Protein AF-A0A496S3P8-F1 (afdb_monomer)

Secondary structure (DSSP, 8-state):
------PPPPP-HHHHTTS-TTSEEEEETTEEEEEPPPPHHHHHHHHHHHHHHHHHHHHTT-EEEEESS--EEEETTEEE--SEEEEEGGGGGG----

Radius of gyration: 17.23 Å; Cα contacts (8 Å, |Δi|>4): 130; chains: 1; bounding box: 50×33×43 Å

Structure (mmCIF, N/CA/C/O backbone):
data_AF-A0A496S3P8-F1
#
_entry.id   AF-A0A496S3P8-F1
#
loop_
_atom_site.group_PDB
_atom_site.id
_atom_site.type_symbol
_atom_site.label_atom_id
_atom_site.label_alt_id
_atom_site.label_comp_id
_atom_site.label_asym_id
_atom_site.label_entity_id
_atom_site.label_seq_id
_atom_site.pdbx_PDB_ins_code
_atom_site.Cartn_x
_atom_site.Cartn_y
_atom_site.Cartn_z
_atom_site.occupancy
_atom_site.B_iso_or_equiv
_atom_site.auth_seq_id
_atom_site.auth_comp_id
_atom_site.auth_asym_id
_atom_site.auth_atom_id
_atom_site.pdbx_PDB_model_num
ATOM 1 N N . MET A 1 1 ? 35.343 -21.145 -23.776 1.00 43.31 1 MET A N 1
ATOM 2 C CA . MET A 1 1 ? 34.502 -20.031 -24.262 1.00 43.31 1 MET A CA 1
ATOM 3 C C . MET A 1 1 ? 33.730 -19.513 -23.062 1.00 43.31 1 MET A C 1
ATOM 5 O O . MET A 1 1 ? 32.990 -20.288 -22.476 1.00 43.31 1 MET A O 1
ATOM 9 N N . GLY A 1 2 ? 34.006 -18.289 -22.607 1.00 48.31 2 GLY A N 1
ATOM 10 C CA . GLY A 1 2 ? 33.333 -17.719 -21.439 1.00 48.31 2 GLY A CA 1
ATOM 11 C C . GLY A 1 2 ? 31.898 -17.349 -21.794 1.00 48.31 2 GLY A C 1
ATOM 12 O O . GLY A 1 2 ? 31.674 -16.560 -22.706 1.00 48.31 2 GLY A O 1
ATOM 13 N N . THR A 1 3 ? 30.928 -17.944 -21.111 1.00 51.94 3 THR A N 1
ATOM 14 C CA . THR A 1 3 ? 29.526 -17.535 -21.186 1.00 51.94 3 THR A CA 1
ATOM 15 C C . THR A 1 3 ? 29.393 -16.143 -20.580 1.00 51.94 3 THR A C 1
ATOM 17 O O . THR A 1 3 ? 29.584 -15.968 -19.377 1.00 51.94 3 THR A O 1
ATOM 20 N N . ALA A 1 4 ? 29.092 -15.143 -21.408 1.00 60.78 4 ALA A N 1
ATOM 21 C CA . ALA A 1 4 ? 28.728 -13.819 -20.930 1.00 60.78 4 ALA A CA 1
ATOM 22 C C . ALA A 1 4 ? 27.417 -13.923 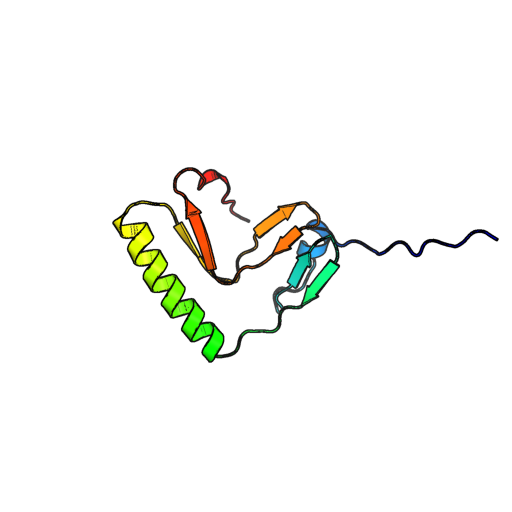-20.136 1.00 60.78 4 ALA A C 1
ATOM 24 O O . ALA A 1 4 ? 26.367 -14.252 -20.688 1.00 60.78 4 ALA A O 1
ATOM 25 N N . VAL A 1 5 ? 27.483 -13.665 -18.831 1.00 59.91 5 VAL A N 1
ATOM 26 C CA . VAL A 1 5 ? 26.296 -13.530 -17.985 1.00 59.91 5 VAL A CA 1
ATOM 27 C C . VAL A 1 5 ? 25.647 -12.194 -18.337 1.00 59.91 5 VAL A C 1
ATOM 29 O O . VAL A 1 5 ? 26.223 -11.135 -18.089 1.00 59.91 5 VAL A O 1
ATOM 32 N N . LYS A 1 6 ? 24.457 -12.230 -18.944 1.00 58.56 6 LYS A N 1
ATOM 33 C CA . LYS A 1 6 ? 23.632 -11.035 -19.150 1.00 58.56 6 LYS A CA 1
ATOM 34 C C . LYS A 1 6 ? 23.195 -10.545 -17.768 1.00 58.56 6 LYS A C 1
ATOM 36 O O . LYS A 1 6 ? 22.308 -11.132 -17.160 1.00 58.56 6 LYS A O 1
ATOM 41 N N . ARG A 1 7 ? 23.863 -9.518 -17.241 1.00 61.34 7 ARG A N 1
ATOM 42 C CA . ARG A 1 7 ? 23.461 -8.873 -15.985 1.00 61.34 7 ARG A CA 1
ATOM 43 C C . ARG A 1 7 ? 22.099 -8.219 -16.226 1.00 61.34 7 ARG A C 1
ATOM 45 O O . ARG A 1 7 ? 21.994 -7.383 -17.123 1.00 61.34 7 ARG A O 1
ATOM 52 N N . SER A 1 8 ? 21.061 -8.632 -15.500 1.00 73.44 8 SER A N 1
ATOM 53 C CA . SER A 1 8 ? 19.797 -7.895 -15.510 1.00 73.44 8 SER A CA 1
ATOM 54 C C . SER A 1 8 ? 20.042 -6.525 -14.877 1.00 73.44 8 SER A C 1
ATOM 56 O O . SER A 1 8 ? 20.745 -6.415 -13.868 1.00 73.44 8 SER A O 1
ATOM 58 N N . ILE A 1 9 ? 19.539 -5.470 -15.517 1.00 84.00 9 ILE A N 1
ATOM 59 C CA . ILE A 1 9 ? 19.505 -4.141 -14.905 1.00 84.00 9 ILE A CA 1
ATOM 60 C C . ILE A 1 9 ? 18.494 -4.238 -13.763 1.00 84.00 9 ILE A C 1
ATOM 62 O O . ILE A 1 9 ? 17.375 -4.691 -13.996 1.00 84.00 9 ILE A O 1
ATOM 66 N N . LYS A 1 10 ? 18.910 -3.869 -12.550 1.00 92.12 10 LYS A N 1
ATOM 67 C CA . LYS A 1 10 ? 18.018 -3.756 -11.396 1.00 92.12 10 LYS A CA 1
ATOM 68 C C . LYS A 1 10 ? 17.666 -2.289 -11.192 1.00 92.12 10 LYS A C 1
ATOM 70 O O . LYS A 1 10 ? 18.579 -1.469 -11.137 1.00 92.12 10 LYS A O 1
ATOM 75 N N . PHE A 1 11 ? 16.378 -1.998 -11.091 1.00 94.81 11 PHE A N 1
ATOM 76 C CA . PHE A 1 11 ? 15.857 -0.694 -10.703 1.00 94.81 11 PHE A CA 1
ATOM 77 C C . PHE A 1 11 ? 15.877 -0.555 -9.187 1.00 94.81 11 PHE A C 1
ATOM 79 O O . PHE A 1 11 ? 15.693 -1.538 -8.464 1.00 94.81 11 PHE A O 1
ATOM 86 N N . THR A 1 12 ? 16.103 0.669 -8.730 1.00 95.38 12 THR A N 1
ATOM 87 C CA . THR A 1 12 ? 16.135 1.034 -7.318 1.00 95.38 12 THR A CA 1
ATOM 88 C C . THR A 1 12 ? 15.055 2.057 -6.959 1.00 95.38 12 THR A C 1
ATOM 90 O O . THR A 1 12 ? 14.411 2.623 -7.843 1.00 95.38 12 THR A O 1
ATOM 93 N N . TYR A 1 13 ? 14.869 2.341 -5.670 1.00 94.12 13 TYR A N 1
ATOM 94 C CA . TYR A 1 13 ? 13.994 3.412 -5.197 1.00 94.12 13 TYR A CA 1
ATOM 95 C C . TYR A 1 13 ? 14.411 4.786 -5.748 1.00 94.12 13 TYR A C 1
ATOM 97 O O . TYR A 1 13 ? 13.555 5.600 -6.084 1.00 94.12 13 TYR A O 1
ATOM 105 N N . GLU A 1 14 ? 15.708 5.034 -5.939 1.00 94.38 14 GLU A N 1
ATOM 106 C CA . GLU A 1 14 ? 16.172 6.266 -6.586 1.00 94.38 14 GLU A CA 1
ATOM 107 C C . GLU A 1 14 ? 15.707 6.346 -8.049 1.00 94.38 14 GLU A C 1
ATOM 109 O O . GLU A 1 14 ? 15.245 7.390 -8.508 1.00 94.38 14 GLU A O 1
ATO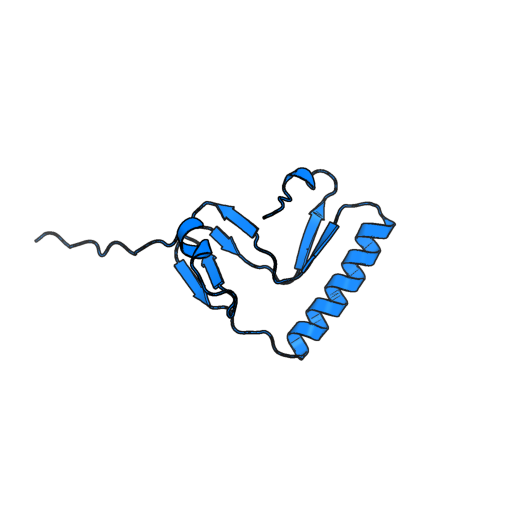M 114 N N . ASP A 1 15 ? 15.747 5.233 -8.786 1.00 93.56 15 ASP A N 1
ATOM 115 C CA . ASP A 1 15 ? 15.212 5.185 -10.153 1.00 93.56 15 ASP A CA 1
ATOM 116 C C . ASP A 1 15 ? 13.689 5.391 -10.158 1.00 93.56 15 ASP A C 1
ATOM 118 O O . ASP A 1 15 ? 13.161 6.106 -11.011 1.00 93.56 15 ASP A O 1
ATOM 122 N N . TYR A 1 16 ? 12.994 4.812 -9.173 1.00 91.50 16 TYR A N 1
ATOM 123 C CA . TYR A 1 16 ? 11.551 4.955 -8.984 1.00 91.50 16 TYR A CA 1
ATOM 124 C C . TYR A 1 16 ? 11.113 6.418 -8.854 1.00 91.50 16 TYR A C 1
ATOM 126 O O . TYR A 1 16 ? 10.105 6.807 -9.440 1.00 91.50 16 TYR A O 1
ATOM 134 N N . LEU A 1 17 ? 11.887 7.249 -8.147 1.00 91.12 17 LEU A N 1
ATOM 135 C CA 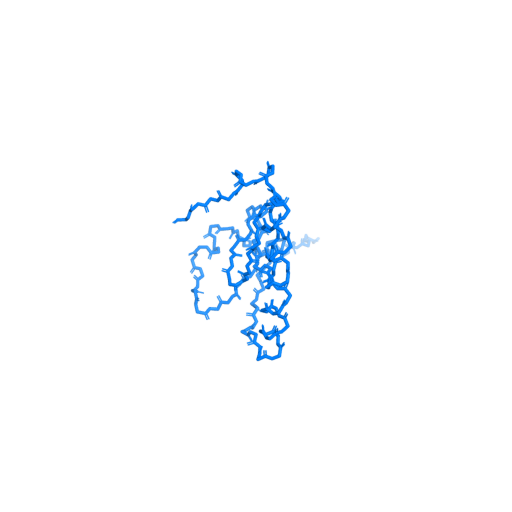. LEU A 1 17 ? 11.600 8.680 -7.968 1.00 91.12 17 LEU A CA 1
ATOM 136 C C . LEU A 1 17 ? 11.565 9.475 -9.280 1.00 91.12 17 LEU A C 1
ATOM 138 O O . LEU A 1 17 ? 10.973 10.552 -9.333 1.00 91.12 17 LEU A O 1
ATOM 142 N N . HIS A 1 18 ? 12.184 8.950 -10.336 1.00 91.88 18 HIS A N 1
ATOM 143 C CA . HIS A 1 18 ? 12.215 9.572 -11.655 1.00 91.88 18 HIS A CA 1
ATOM 144 C C . HIS A 1 18 ? 11.074 9.098 -12.568 1.00 91.88 18 HIS A C 1
ATOM 146 O O . HIS A 1 18 ? 10.939 9.598 -13.690 1.00 91.88 18 HIS A O 1
ATOM 152 N N . PHE A 1 19 ? 10.259 8.135 -12.128 1.00 89.06 19 PHE A N 1
ATOM 153 C CA . PHE A 1 19 ? 9.104 7.680 -12.892 1.00 89.06 19 PHE A CA 1
ATOM 154 C C . PHE A 1 19 ? 7.996 8.729 -12.898 1.00 89.06 19 PHE A C 1
ATOM 156 O O . PHE A 1 19 ? 7.846 9.553 -11.998 1.00 89.06 19 PHE A O 1
ATOM 163 N N . SER A 1 20 ? 7.206 8.714 -13.967 1.00 84.31 20 SER A N 1
ATOM 164 C CA . SER A 1 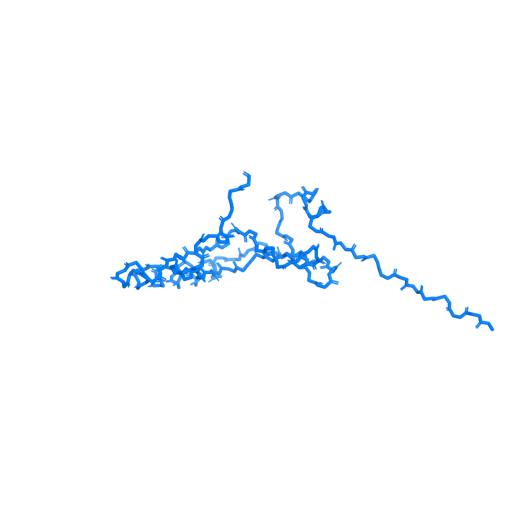20 ? 6.073 9.611 -14.104 1.00 84.31 20 SER A CA 1
ATOM 165 C C . SER A 1 20 ? 4.927 9.186 -13.179 1.00 84.31 20 SER A C 1
ATOM 167 O O . SER A 1 20 ? 4.541 8.020 -13.144 1.00 84.31 20 SER A O 1
ATOM 169 N N . ASN A 1 21 ? 4.332 10.151 -12.476 1.00 79.38 21 ASN A N 1
ATOM 170 C CA . ASN A 1 21 ? 3.209 9.913 -11.556 1.00 79.38 21 ASN A CA 1
ATOM 171 C C . ASN A 1 21 ? 1.866 9.637 -12.267 1.00 79.38 21 ASN A C 1
ATOM 173 O O . ASN A 1 21 ? 0.846 9.450 -11.609 1.00 79.38 21 ASN A O 1
ATOM 177 N N . ASP A 1 22 ? 1.832 9.657 -13.603 1.00 82.56 22 ASP A N 1
ATOM 178 C CA . ASP A 1 22 ? 0.638 9.361 -14.409 1.00 82.56 22 ASP A CA 1
ATOM 179 C C . ASP A 1 22 ? 0.307 7.861 -14.451 1.00 82.56 22 ASP A C 1
ATOM 181 O O . ASP A 1 22 ? -0.804 7.474 -14.821 1.00 82.56 22 ASP A O 1
ATOM 185 N N . LYS A 1 23 ? 1.265 7.012 -14.073 1.00 84.94 23 LYS A N 1
ATOM 186 C CA . LYS A 1 23 ? 1.139 5.558 -14.038 1.00 84.94 23 LYS A CA 1
ATOM 187 C C . LYS A 1 23 ? 1.597 5.035 -12.687 1.00 84.94 23 LYS A C 1
ATOM 189 O O . LYS A 1 23 ? 2.469 5.607 -12.042 1.00 84.94 23 LYS A O 1
ATOM 194 N N . ARG A 1 24 ? 1.018 3.909 -12.278 1.00 88.88 24 ARG A N 1
ATOM 195 C CA . ARG A 1 24 ? 1.484 3.176 -11.104 1.00 88.88 24 ARG A CA 1
ATOM 196 C C . ARG A 1 24 ? 2.602 2.234 -11.519 1.00 88.88 24 ARG A C 1
ATOM 198 O O . ARG A 1 24 ? 2.424 1.416 -12.424 1.00 88.88 24 ARG A O 1
ATOM 205 N N . TYR A 1 25 ? 3.728 2.350 -10.835 1.00 93.38 25 TYR A N 1
ATOM 206 C CA . TYR A 1 25 ? 4.848 1.436 -10.968 1.00 93.38 25 TYR A CA 1
ATOM 207 C C . TYR A 1 25 ? 5.110 0.759 -9.629 1.00 93.38 25 TYR A C 1
ATOM 209 O O . TYR A 1 25 ? 4.866 1.339 -8.575 1.00 93.38 25 TYR A O 1
ATOM 217 N N . GLU A 1 26 ? 5.617 -0.461 -9.690 1.00 95.75 26 GLU A N 1
ATOM 218 C CA . GLU A 1 26 ? 6.154 -1.191 -8.549 1.00 95.75 26 GLU A CA 1
ATOM 219 C C . GLU A 1 26 ? 7.524 -1.748 -8.937 1.00 95.75 26 GLU A C 1
ATOM 221 O O . GLU A 1 26 ? 7.764 -2.076 -10.102 1.00 95.75 26 GLU A O 1
ATOM 226 N N . ILE A 1 27 ? 8.429 -1.837 -7.969 1.00 96.94 27 ILE A N 1
ATOM 227 C CA . ILE A 1 27 ? 9.707 -2.528 -8.090 1.00 96.94 27 ILE A CA 1
ATOM 228 C C . ILE A 1 27 ? 9.649 -3.749 -7.180 1.00 96.94 27 ILE A C 1
ATOM 230 O O . ILE A 1 27 ? 9.396 -3.609 -5.986 1.00 96.94 27 ILE A O 1
ATOM 234 N N . ILE A 1 28 ? 9.879 -4.934 -7.742 1.00 96.50 28 ILE A N 1
ATOM 235 C CA . ILE A 1 28 ? 9.921 -6.201 -7.002 1.00 96.50 28 ILE A CA 1
ATOM 236 C C . ILE A 1 28 ? 11.204 -6.923 -7.407 1.00 96.50 28 ILE A C 1
ATOM 238 O O . ILE A 1 28 ? 11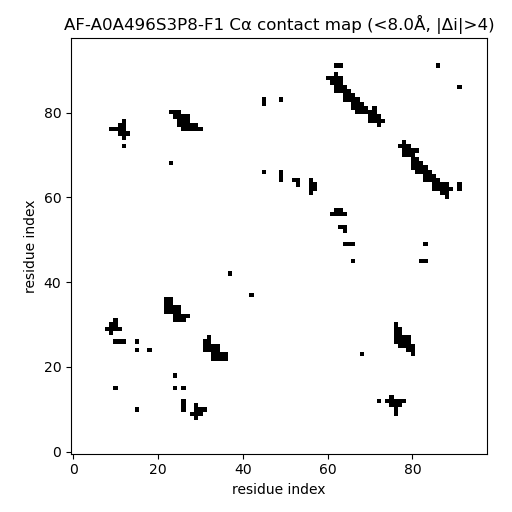.418 -7.172 -8.594 1.00 96.50 28 ILE A O 1
ATOM 242 N N . ASP A 1 29 ? 12.087 -7.214 -6.447 1.00 95.50 29 ASP A N 1
ATOM 243 C CA . ASP A 1 29 ? 13.410 -7.815 -6.693 1.00 95.50 29 ASP A CA 1
ATOM 244 C C . ASP A 1 29 ? 14.307 -7.023 -7.678 1.00 95.50 29 ASP A C 1
ATOM 246 O O . ASP A 1 29 ? 15.274 -7.546 -8.261 1.00 95.50 29 ASP A O 1
ATOM 250 N N . GLY A 1 30 ? 14.047 -5.721 -7.821 1.00 94.81 30 GLY A N 1
ATOM 251 C CA . GLY A 1 30 ? 14.704 -4.823 -8.773 1.00 94.81 30 GLY A CA 1
ATOM 252 C C . GLY A 1 30 ? 14.125 -4.863 -10.191 1.00 94.81 30 GLY A C 1
ATOM 253 O O . GLY A 1 30 ? 14.708 -4.269 -11.098 1.00 94.81 30 GLY A O 1
ATOM 254 N N . GLU A 1 31 ? 13.007 -5.550 -10.417 1.00 94.81 31 GLU A N 1
ATOM 255 C CA . GLU A 1 31 ? 12.275 -5.535 -11.685 1.00 94.81 31 GLU A CA 1
ATOM 256 C C . GLU A 1 31 ? 11.097 -4.561 -11.624 1.00 94.81 31 GLU A C 1
ATOM 258 O O . GLU A 1 31 ? 10.390 -4.501 -10.623 1.00 94.81 31 GLU A O 1
ATOM 263 N N . ILE A 1 32 ? 10.881 -3.808 -12.705 1.00 93.88 32 ILE A N 1
ATOM 264 C CA . ILE A 1 32 ? 9.793 -2.831 -12.801 1.00 93.88 32 ILE A CA 1
ATOM 265 C C . ILE A 1 32 ? 8.512 -3.476 -13.335 1.00 93.88 32 ILE A C 1
ATOM 267 O O . ILE A 1 32 ? 8.498 -4.096 -14.401 1.00 93.88 32 ILE A O 1
ATOM 271 N N . TYR A 1 33 ? 7.413 -3.238 -12.632 1.00 94.00 33 TYR A N 1
ATOM 272 C CA . TYR A 1 33 ? 6.069 -3.640 -13.014 1.00 94.00 33 TYR A CA 1
ATOM 273 C C . TYR A 1 33 ? 5.208 -2.394 -13.191 1.00 94.00 33 TYR A C 1
ATOM 275 O O . TYR A 1 33 ? 5.115 -1.555 -12.300 1.00 94.00 33 TYR A O 1
ATOM 283 N N . MET A 1 34 ? 4.574 -2.257 -14.355 1.00 92.56 34 MET A N 1
ATOM 284 C CA . MET A 1 34 ? 3.557 -1.230 -14.573 1.00 92.56 34 MET A CA 1
ATOM 285 C C . MET A 1 34 ? 2.204 -1.811 -14.180 1.00 92.56 34 MET A C 1
ATOM 287 O O . MET A 1 34 ? 1.728 -2.757 -14.811 1.00 92.56 34 MET A O 1
ATOM 291 N N . VAL A 1 35 ? 1.580 -1.234 -13.159 1.00 87.38 35 VAL A N 1
ATOM 292 C CA . VAL A 1 35 ? 0.251 -1.640 -12.709 1.00 87.38 35 VAL A CA 1
ATOM 293 C C . VAL A 1 35 ? -0.780 -0.793 -13.461 1.00 87.38 35 VAL A C 1
ATOM 295 O O . VAL A 1 35 ? -0.749 0.438 -13.361 1.00 87.38 35 VAL A O 1
ATOM 298 N N . PRO A 1 36 ? -1.679 -1.402 -14.257 1.00 85.75 36 PRO A N 1
ATOM 299 C CA . PRO A 1 36 ? -2.699 -0.651 -14.974 1.00 85.75 36 PRO A CA 1
ATOM 300 C C . PRO A 1 36 ? -3.657 0.029 -13.994 1.00 85.75 36 PRO A C 1
ATOM 302 O O . PRO A 1 36 ? -3.900 -0.466 -12.892 1.00 85.75 36 PRO A O 1
ATOM 305 N N . SER A 1 37 ? -4.234 1.158 -14.409 1.00 85.50 37 SER A N 1
ATOM 306 C CA . SER A 1 37 ? -5.259 1.832 -13.617 1.00 85.50 37 SER A CA 1
ATOM 307 C C . SER A 1 37 ? -6.429 0.879 -13.334 1.00 85.50 37 SER A C 1
ATOM 309 O O . SER A 1 37 ? -6.894 0.195 -14.252 1.00 85.50 37 SER A O 1
ATOM 311 N N . PRO A 1 38 ? -6.910 0.820 -12.084 1.00 87.38 38 PRO A N 1
ATOM 312 C CA . PRO A 1 38 ? -7.987 -0.082 -11.710 1.00 87.38 38 PRO A CA 1
ATOM 313 C C . PRO A 1 38 ? -9.309 0.311 -12.377 1.00 87.38 38 PRO A C 1
ATOM 315 O O . PRO A 1 38 ? -9.603 1.491 -12.564 1.00 87.38 38 PRO A O 1
ATOM 318 N N . GLY A 1 39 ? -10.120 -0.691 -12.721 1.00 94.06 39 GLY A N 1
ATOM 319 C CA . GLY A 1 39 ? -11.496 -0.482 -13.178 1.00 94.06 39 GLY A CA 1
ATOM 320 C C . GLY A 1 39 ? -12.467 -0.222 -12.021 1.00 94.06 39 GLY A C 1
ATOM 321 O O . GLY A 1 39 ? -12.138 -0.459 -10.860 1.00 94.06 39 GLY A O 1
ATOM 322 N N . GLU A 1 40 ? -13.690 0.197 -12.351 1.00 96.81 40 GLU A N 1
ATOM 323 C CA . GLU A 1 40 ? -14.763 0.518 -11.390 1.00 96.81 40 GLU A CA 1
ATOM 324 C C . GLU A 1 40 ? -14.983 -0.590 -10.347 1.00 96.81 40 GLU A C 1
ATOM 326 O O . GLU A 1 40 ? -14.911 -0.334 -9.151 1.00 96.81 40 GLU A O 1
ATOM 331 N N . ALA A 1 41 ? -15.133 -1.847 -10.780 1.00 97.19 41 ALA A N 1
ATOM 332 C CA . ALA A 1 41 ? -15.375 -2.967 -9.867 1.00 97.19 41 ALA A CA 1
ATOM 333 C C . ALA A 1 41 ? -14.232 -3.199 -8.858 1.00 97.19 41 ALA A C 1
ATOM 335 O O . ALA A 1 41 ? -14.481 -3.608 -7.726 1.00 97.19 41 ALA A O 1
ATOM 336 N N . HIS A 1 42 ? -12.978 -2.944 -9.251 1.00 95.62 42 HIS A N 1
ATOM 337 C CA . HIS A 1 42 ? -11.841 -3.024 -8.327 1.00 95.62 42 HIS A CA 1
ATOM 338 C C . HIS A 1 42 ? -11.911 -1.892 -7.299 1.00 95.62 42 HIS A C 1
ATOM 340 O O . HIS A 1 42 ? -11.787 -2.148 -6.102 1.00 95.62 42 HIS A O 1
ATOM 346 N N . GLN A 1 43 ? -12.210 -0.671 -7.750 1.00 95.50 43 GLN A N 1
ATOM 347 C CA . GLN A 1 43 ? -12.371 0.486 -6.870 1.00 95.50 43 GLN A CA 1
ATOM 348 C C . GLN A 1 43 ? -13.502 0.302 -5.858 1.00 95.50 43 GLN A C 1
ATOM 350 O O . GLN A 1 43 ? -13.289 0.548 -4.672 1.00 95.50 43 GLN A O 1
ATOM 355 N N . ASP A 1 44 ? -14.657 -0.204 -6.287 1.00 97.69 44 ASP A N 1
ATOM 356 C CA . ASP A 1 44 ? -15.793 -0.464 -5.400 1.00 97.69 44 ASP A CA 1
ATOM 357 C C . ASP A 1 44 ? -15.446 -1.476 -4.306 1.00 97.69 44 ASP A C 1
ATOM 359 O O . ASP A 1 44 ? -15.765 -1.279 -3.129 1.00 9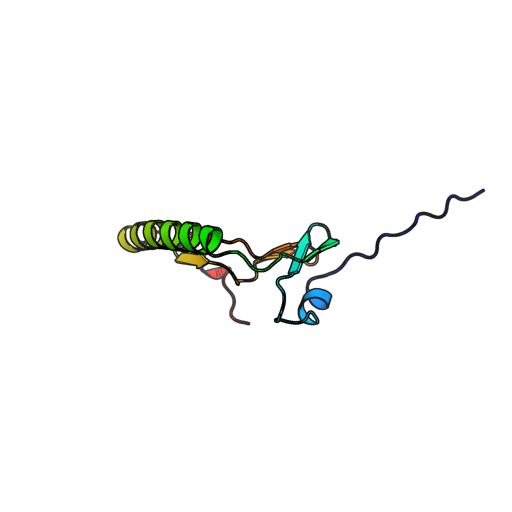7.69 44 ASP A O 1
ATOM 363 N N . VAL A 1 45 ? -14.763 -2.565 -4.669 1.00 97.94 45 VAL A N 1
ATOM 364 C CA . VAL A 1 45 ? -14.333 -3.580 -3.701 1.00 97.94 45 VAL A CA 1
ATOM 365 C C . VAL A 1 45 ? -13.321 -2.988 -2.721 1.00 97.94 45 VAL A C 1
ATOM 367 O O . VAL A 1 45 ? -13.492 -3.131 -1.508 1.00 97.94 45 VAL A O 1
ATOM 370 N N . CYS A 1 46 ? -12.301 -2.284 -3.215 1.00 97.12 46 CYS A N 1
ATOM 371 C CA . CYS A 1 46 ? -11.277 -1.676 -2.370 1.00 97.12 46 CYS A CA 1
ATOM 372 C C . CYS A 1 46 ? -11.861 -0.624 -1.419 1.00 97.12 46 CYS A C 1
ATOM 374 O O . CYS A 1 46 ? -11.541 -0.641 -0.231 1.00 97.12 46 CYS A O 1
ATOM 376 N N . ALA A 1 47 ? -12.754 0.244 -1.900 1.00 96.38 47 ALA A N 1
ATOM 377 C CA . ALA A 1 47 ? -13.387 1.281 -1.089 1.00 96.38 47 ALA A CA 1
ATOM 378 C C . ALA A 1 47 ? -14.239 0.683 0.040 1.00 96.38 47 ALA A C 1
ATOM 380 O O . ALA A 1 47 ? -14.109 1.087 1.198 1.00 96.38 47 ALA A O 1
ATOM 381 N N . ASN A 1 48 ? -15.063 -0.321 -0.274 1.00 98.06 48 ASN A N 1
ATOM 382 C CA . ASN A 1 48 ? -15.911 -0.979 0.719 1.00 98.06 48 ASN A CA 1
ATOM 383 C C . ASN A 1 48 ? -15.084 -1.708 1.786 1.00 98.06 48 ASN A C 1
ATOM 385 O O . ASN A 1 48 ? -15.360 -1.581 2.981 1.00 98.06 48 ASN A O 1
ATOM 389 N N . LEU A 1 49 ? -14.038 -2.432 1.375 1.00 98.38 49 LEU A N 1
ATOM 390 C CA . LEU A 1 49 ? -13.150 -3.126 2.308 1.00 98.38 49 LEU A CA 1
ATOM 391 C C . LEU A 1 49 ? -12.364 -2.144 3.183 1.00 98.38 49 LEU A C 1
ATOM 393 O O . LEU A 1 49 ? -12.324 -2.310 4.404 1.00 98.38 49 LEU A O 1
ATOM 397 N N . ALA A 1 50 ? -11.784 -1.099 2.587 1.00 98.00 50 ALA A N 1
ATOM 398 C CA . ALA A 1 50 ? -11.037 -0.082 3.319 1.00 98.00 50 ALA A CA 1
ATOM 399 C C . ALA A 1 50 ? -11.928 0.650 4.331 1.00 98.00 50 ALA A C 1
ATOM 401 O O . ALA A 1 50 ? -11.488 0.909 5.451 1.00 98.00 50 ALA A O 1
ATOM 402 N N . PHE A 1 51 ? -13.187 0.933 3.977 1.00 98.38 51 PHE A N 1
ATOM 403 C CA . PHE A 1 51 ? -14.149 1.556 4.883 1.00 98.38 51 PHE A CA 1
ATOM 404 C C . PHE A 1 51 ? -14.416 0.688 6.118 1.00 98.38 51 PHE A C 1
ATOM 406 O O . PHE A 1 51 ? -14.230 1.157 7.242 1.00 98.38 51 PHE A O 1
ATOM 413 N N . VAL A 1 52 ? -14.792 -0.582 5.927 1.00 98.50 52 VAL A N 1
ATOM 414 C CA . VAL A 1 52 ? -15.092 -1.502 7.039 1.00 98.50 52 VAL A CA 1
ATOM 415 C C . VAL A 1 52 ? -13.871 -1.691 7.942 1.00 98.50 52 VAL A C 1
ATOM 417 O O . VAL A 1 52 ? -13.989 -1.611 9.166 1.00 98.50 52 VAL A O 1
ATOM 420 N N . LEU A 1 53 ? -12.685 -1.873 7.352 1.00 98.56 53 LEU A N 1
ATOM 421 C CA . LEU A 1 53 ? -11.435 -1.998 8.104 1.00 98.56 53 LEU A CA 1
ATOM 422 C C . LEU A 1 53 ? -11.119 -0.731 8.897 1.00 98.56 53 LEU A C 1
ATOM 424 O O . LEU A 1 53 ? -10.777 -0.814 10.075 1.00 98.56 53 LEU A O 1
ATOM 428 N N . ARG A 1 54 ? -11.258 0.447 8.281 1.00 98.44 54 ARG A N 1
ATOM 429 C CA . ARG A 1 54 ? -10.961 1.726 8.931 1.00 98.44 54 ARG A CA 1
ATOM 430 C C . ARG A 1 54 ? -11.901 2.000 10.104 1.00 98.44 54 ARG A C 1
ATOM 432 O O . ARG A 1 54 ? -11.429 2.479 11.132 1.00 98.44 54 ARG A O 1
ATOM 439 N N . VAL A 1 55 ? -13.192 1.679 9.982 1.00 98.62 55 VAL A N 1
ATOM 440 C CA . VAL A 1 55 ? -14.148 1.781 11.100 1.00 98.62 55 VAL A CA 1
ATOM 441 C C . VAL A 1 55 ? -13.698 0.891 12.258 1.00 98.62 55 VAL A C 1
ATOM 443 O O . VAL A 1 55 ? -13.467 1.398 13.355 1.00 98.62 55 VAL A O 1
ATOM 446 N N . PHE A 1 56 ? -13.467 -0.399 11.999 1.00 98.75 56 PHE A N 1
ATOM 447 C CA . PHE A 1 56 ? -13.049 -1.354 13.028 1.00 98.75 56 PHE A CA 1
ATOM 448 C C . PHE A 1 56 ? -11.739 -0.944 13.718 1.00 98.75 56 PHE A C 1
ATOM 450 O O . PHE A 1 56 ? -11.652 -0.933 14.947 1.00 98.75 56 PHE A O 1
ATOM 457 N N . VAL A 1 57 ? -10.720 -0.576 12.937 1.00 98.75 57 VAL A N 1
ATOM 458 C CA . VAL A 1 57 ? -9.403 -0.173 13.452 1.00 98.75 57 VAL A CA 1
ATOM 459 C C . VAL A 1 57 ? -9.506 1.083 14.315 1.00 98.75 57 VAL A C 1
ATOM 461 O O . VAL A 1 57 ? -8.883 1.141 15.378 1.00 98.75 57 VAL A O 1
ATOM 464 N N . LYS A 1 58 ? -10.319 2.062 13.900 1.00 98.38 58 LYS A N 1
ATOM 465 C CA . LYS A 1 58 ? -10.520 3.311 14.641 1.00 98.38 58 LYS A CA 1
ATOM 466 C C . LYS A 1 58 ? -11.277 3.089 15.949 1.00 98.38 58 LYS A C 1
ATOM 468 O O . LYS A 1 58 ? -10.842 3.591 16.981 1.00 98.38 58 LYS A O 1
ATOM 473 N N . GLU A 1 59 ? -12.377 2.339 15.923 1.00 98.62 59 GLU A N 1
ATOM 474 C CA . GLU A 1 59 ? -13.195 2.058 17.114 1.00 98.62 59 GLU A CA 1
ATOM 475 C C . GLU A 1 59 ? -12.417 1.300 18.195 1.00 98.62 59 GLU A C 1
ATOM 477 O O . GLU A 1 59 ? -12.611 1.541 19.384 1.00 98.62 59 GLU A O 1
ATOM 482 N N . ASN A 1 60 ? -11.491 0.432 17.783 1.00 98.62 60 ASN A N 1
ATOM 483 C CA . ASN A 1 60 ? -10.659 -0.363 18.686 1.00 98.62 60 ASN A CA 1
ATOM 484 C C . ASN A 1 60 ? -9.277 0.265 18.956 1.00 98.62 60 ASN A C 1
ATOM 486 O O . ASN A 1 60 ? -8.453 -0.341 19.639 1.00 98.62 60 ASN A O 1
ATOM 490 N N . ALA A 1 61 ? -9.007 1.467 18.430 1.00 98.19 61 ALA A N 1
ATOM 491 C CA . ALA A 1 61 ? -7.735 2.184 18.563 1.00 98.19 61 ALA A CA 1
ATOM 492 C C . ALA A 1 61 ? -6.492 1.339 18.198 1.00 98.19 61 ALA A C 1
ATOM 494 O O . ALA A 1 61 ? -5.471 1.393 18.890 1.00 98.19 61 ALA A O 1
ATOM 495 N N . LEU A 1 62 ? -6.581 0.563 17.111 1.00 98.75 62 LEU A N 1
ATOM 496 C CA . LEU A 1 62 ? -5.577 -0.442 16.727 1.00 98.75 62 LEU A CA 1
ATOM 497 C C . LEU A 1 62 ? -4.452 0.095 15.836 1.00 98.75 62 LEU A C 1
ATOM 499 O O . LEU A 1 62 ? -3.445 -0.589 15.668 1.00 98.75 62 LEU A O 1
ATOM 503 N N . GLY A 1 63 ? -4.603 1.287 15.255 1.00 98.44 63 GLY A N 1
ATOM 504 C CA . GLY A 1 63 ? -3.645 1.853 14.307 1.00 98.44 63 GLY A CA 1
ATOM 505 C C . GLY A 1 63 ? -4.330 2.645 13.199 1.00 98.44 63 GLY A C 1
ATOM 506 O O . GLY A 1 63 ? -5.362 3.265 13.440 1.00 98.44 63 GLY A O 1
ATOM 507 N N . GLU A 1 64 ? -3.768 2.592 11.994 1.00 98.25 64 GLU A N 1
ATOM 508 C CA . GLU A 1 64 ? -4.224 3.351 10.827 1.00 98.25 64 GLU A CA 1
ATOM 509 C C . GLU A 1 64 ? -4.421 2.449 9.603 1.00 98.25 64 GLU A C 1
ATOM 511 O O . GLU A 1 64 ? -3.705 1.464 9.410 1.00 98.25 64 GLU A O 1
ATOM 516 N N . VAL A 1 65 ? -5.397 2.798 8.760 1.00 98.50 65 VAL A N 1
ATOM 517 C CA . VAL A 1 65 ? -5.672 2.121 7.481 1.00 98.50 65 VAL A CA 1
ATOM 518 C C . VAL A 1 65 ? -5.508 3.113 6.335 1.00 98.50 65 VAL A C 1
ATOM 520 O O . VAL A 1 65 ? -6.120 4.188 6.358 1.00 98.50 65 VAL A O 1
ATOM 523 N N . TYR A 1 66 ? -4.737 2.720 5.324 1.00 97.06 66 TYR A N 1
ATOM 524 C CA . TYR A 1 66 ? -4.471 3.459 4.089 1.00 97.06 66 TYR A CA 1
ATOM 525 C C . TYR A 1 66 ? -4.888 2.631 2.869 1.00 97.06 66 TYR A C 1
ATOM 527 O O . TYR A 1 66 ? -5.126 1.427 2.972 1.00 97.06 66 TYR A O 1
ATOM 535 N N . PHE A 1 67 ? -4.972 3.274 1.711 1.00 95.25 67 PHE A N 1
ATOM 536 C CA . PHE A 1 67 ? -5.294 2.646 0.433 1.00 95.25 67 PHE A CA 1
ATOM 537 C C . PHE A 1 67 ? -4.465 3.286 -0.683 1.00 95.25 67 PHE A C 1
ATOM 539 O O . PHE A 1 67 ? -3.924 4.376 -0.496 1.00 95.25 67 PHE A O 1
ATOM 546 N N . ALA A 1 68 ? -4.340 2.596 -1.815 1.00 93.19 68 ALA A N 1
ATOM 547 C CA . ALA A 1 68 ? -3.561 3.081 -2.951 1.00 93.19 68 ALA A CA 1
ATOM 548 C C . ALA A 1 68 ? -4.134 4.390 -3.545 1.00 93.19 68 ALA A C 1
ATOM 550 O O . ALA A 1 68 ? -5.354 4.571 -3.563 1.00 93.19 68 ALA A O 1
ATOM 551 N N . PRO A 1 69 ? -3.289 5.267 -4.119 1.00 92.19 69 PRO A N 1
ATOM 552 C CA . PRO A 1 69 ? -1.834 5.137 -4.220 1.00 92.19 69 PRO A CA 1
ATOM 553 C C . PRO A 1 69 ? -1.121 5.559 -2.924 1.00 92.19 69 PRO A C 1
ATOM 555 O O . PRO A 1 69 ? -1.360 6.645 -2.399 1.00 92.19 69 PRO A O 1
ATOM 558 N N . LEU A 1 70 ? -0.220 4.704 -2.433 1.00 93.44 70 LEU A N 1
ATOM 559 C CA . LEU A 1 70 ? 0.728 5.016 -1.363 1.00 93.44 70 LEU A CA 1
ATOM 560 C C . LEU A 1 70 ? 1.945 4.098 -1.498 1.00 93.44 70 LEU A C 1
ATOM 562 O O . LEU A 1 70 ? 1.787 2.878 -1.562 1.00 93.44 70 LEU A O 1
ATOM 566 N N . ASP A 1 71 ? 3.139 4.684 -1.545 1.00 94.94 71 ASP A N 1
ATOM 567 C CA . ASP A 1 71 ? 4.382 3.928 -1.693 1.00 94.94 71 ASP A CA 1
ATOM 568 C C . ASP A 1 71 ? 4.724 3.187 -0.393 1.00 94.94 71 ASP A C 1
ATOM 570 O O . ASP A 1 71 ? 4.757 3.774 0.691 1.00 94.94 71 ASP A O 1
ATOM 574 N N . VAL A 1 72 ? 5.043 1.900 -0.511 1.00 96.56 72 VAL A N 1
ATOM 575 C CA . VAL A 1 72 ? 5.611 1.077 0.557 1.00 96.56 72 VAL A CA 1
ATOM 576 C C . VAL A 1 72 ? 7.007 0.650 0.132 1.00 96.56 72 VAL A C 1
ATOM 578 O O . VAL A 1 72 ? 7.174 -0.214 -0.728 1.00 96.56 72 VAL A O 1
ATOM 581 N N . VAL A 1 73 ? 8.012 1.270 0.747 1.00 96.75 73 VAL A N 1
ATOM 582 C CA . VAL A 1 73 ? 9.428 0.986 0.499 1.00 96.75 73 VAL A CA 1
ATOM 583 C C . VAL A 1 73 ? 9.899 -0.060 1.507 1.00 96.75 73 VAL A C 1
ATOM 585 O O . VAL A 1 73 ? 10.084 0.241 2.687 1.00 96.75 73 VAL A O 1
ATOM 588 N N . PHE A 1 74 ? 10.067 -1.303 1.060 1.00 96.56 74 PHE A N 1
ATOM 589 C CA . PHE A 1 74 ? 10.638 -2.375 1.882 1.00 96.56 74 PHE A CA 1
ATOM 590 C C . PHE A 1 74 ? 12.164 -2.397 1.811 1.00 96.56 74 PHE A C 1
ATOM 592 O O . PHE A 1 74 ? 12.828 -2.727 2.795 1.00 96.56 74 PHE A O 1
ATOM 599 N N . SER A 1 75 ? 12.717 -2.057 0.648 1.00 96.69 75 SER A N 1
ATOM 600 C CA . SER A 1 75 ? 14.152 -1.979 0.398 1.00 96.69 75 SER A CA 1
ATOM 601 C C . SER A 1 75 ? 14.425 -1.055 -0.790 1.00 96.69 75 SER A C 1
ATOM 603 O O . SER A 1 75 ? 13.502 -0.630 -1.484 1.00 96.69 75 SER A O 1
ATOM 605 N N . GLU A 1 76 ? 15.701 -0.797 -1.077 1.00 96.06 76 GLU A N 1
ATOM 606 C CA . GLU A 1 76 ? 16.103 -0.083 -2.293 1.00 96.06 76 GLU A CA 1
ATOM 607 C C . GLU A 1 76 ? 15.616 -0.756 -3.578 1.00 96.06 76 GLU A C 1
ATOM 609 O O . GLU A 1 76 ? 15.558 -0.090 -4.594 1.00 96.06 76 GLU A O 1
ATOM 614 N N . ILE A 1 77 ? 15.285 -2.048 -3.573 1.00 97.06 77 ILE A N 1
ATOM 615 C CA . ILE A 1 77 ? 14.858 -2.799 -4.765 1.00 97.06 77 ILE A CA 1
ATOM 616 C C . ILE A 1 77 ? 13.444 -3.380 -4.626 1.00 97.06 77 ILE A C 1
ATOM 618 O O . ILE A 1 77 ? 13.053 -4.208 -5.446 1.00 97.06 77 ILE A O 1
ATOM 622 N N . ASP A 1 78 ? 12.695 -2.949 -3.606 1.00 97.19 78 ASP A N 1
ATOM 623 C CA . ASP A 1 78 ? 11.343 -3.421 -3.303 1.00 97.19 78 ASP A CA 1
ATOM 624 C C . ASP A 1 78 ? 10.456 -2.240 -2.887 1.00 97.19 78 ASP A C 1
ATOM 626 O O . ASP A 1 78 ? 10.454 -1.808 -1.729 1.00 97.19 78 ASP A O 1
ATOM 630 N N . VAL A 1 79 ? 9.705 -1.718 -3.855 1.00 96.88 79 VAL A N 1
ATOM 631 C CA . VAL A 1 79 ? 8.817 -0.558 -3.717 1.00 96.88 79 VAL A CA 1
ATOM 632 C C . VAL A 1 79 ? 7.471 -0.927 -4.319 1.00 96.88 79 VAL A C 1
ATOM 634 O O . VAL A 1 79 ? 7.368 -1.120 -5.526 1.00 96.88 79 VAL A O 1
ATOM 637 N N . VAL A 1 80 ? 6.432 -1.038 -3.501 1.00 96.50 80 VAL A N 1
ATOM 638 C CA . VAL A 1 80 ? 5.103 -1.485 -3.953 1.00 96.50 80 VAL A CA 1
ATOM 639 C C . VAL A 1 80 ? 4.020 -0.481 -3.577 1.00 96.50 80 VAL A C 1
ATOM 641 O O . VAL A 1 80 ? 4.226 0.366 -2.712 1.00 96.50 80 VAL A O 1
ATOM 644 N N . GLN A 1 81 ? 2.849 -0.588 -4.202 1.00 95.75 81 GLN A N 1
ATOM 645 C CA . GLN A 1 81 ? 1.661 0.207 -3.896 1.00 95.75 81 GLN A CA 1
ATOM 646 C C . GLN A 1 81 ? 0.460 -0.721 -3.661 1.00 95.75 81 GLN A C 1
ATOM 648 O O . GLN A 1 81 ? -0.381 -0.889 -4.552 1.00 95.75 81 GLN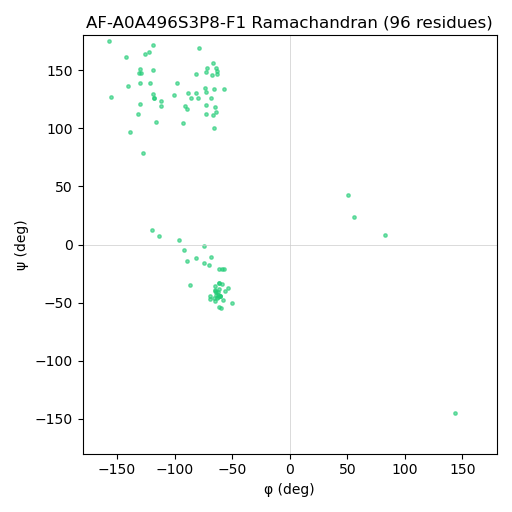 A O 1
ATOM 653 N N . PRO A 1 82 ? 0.349 -1.334 -2.469 1.00 95.56 82 PRO A N 1
ATOM 654 C CA . PRO A 1 82 ? -0.756 -2.228 -2.155 1.00 95.56 82 PRO A CA 1
ATOM 655 C C . PRO A 1 82 ? -2.092 -1.483 -2.170 1.00 95.56 82 PRO A C 1
ATOM 657 O O . PRO A 1 82 ? -2.177 -0.328 -1.755 1.00 95.56 82 PRO A O 1
ATOM 660 N N . ASP A 1 83 ? -3.167 -2.164 -2.568 1.00 96.25 83 ASP A N 1
ATOM 661 C CA . ASP A 1 83 ? -4.487 -1.531 -2.656 1.00 96.25 83 ASP A CA 1
ATOM 662 C C . ASP A 1 83 ? -5.030 -1.079 -1.287 1.00 96.25 83 ASP A C 1
ATOM 664 O O . ASP A 1 83 ? -5.679 -0.037 -1.203 1.00 96.25 83 ASP A O 1
ATOM 668 N N . ILE A 1 84 ? -4.759 -1.835 -0.214 1.00 97.75 84 ILE A N 1
ATOM 669 C CA . ILE A 1 84 ? -5.151 -1.521 1.171 1.00 97.75 84 ILE A CA 1
ATOM 670 C C . ILE A 1 84 ? -4.007 -1.905 2.116 1.00 97.75 84 ILE A C 1
ATOM 672 O O . ILE A 1 84 ? -3.435 -2.988 2.003 1.00 97.75 84 ILE A O 1
ATOM 676 N N . MET A 1 85 ? -3.703 -1.039 3.081 1.00 98.12 85 MET A N 1
ATOM 677 C CA . MET A 1 85 ? -2.655 -1.234 4.085 1.00 98.12 85 MET A CA 1
ATOM 678 C C . MET A 1 85 ? -3.202 -0.965 5.485 1.00 98.12 85 MET A C 1
ATOM 680 O O . MET A 1 85 ? -3.920 0.009 5.694 1.00 98.12 85 MET A O 1
ATOM 684 N N . PHE A 1 86 ? -2.816 -1.789 6.457 1.00 98.44 86 PHE A N 1
ATOM 685 C CA . PHE A 1 86 ? -3.031 -1.534 7.882 1.00 98.44 86 PHE A CA 1
ATOM 686 C C . PHE A 1 86 ? -1.680 -1.426 8.586 1.00 98.44 86 PHE A C 1
ATOM 688 O O . PHE A 1 86 ? -0.857 -2.339 8.497 1.00 98.44 86 PHE A O 1
ATOM 695 N N . ILE A 1 87 ? -1.474 -0.328 9.308 1.00 98.44 87 ILE A N 1
ATOM 696 C CA . ILE A 1 87 ? -0.306 -0.112 10.158 1.00 98.44 87 ILE A CA 1
ATOM 697 C C . ILE A 1 87 ? -0.780 -0.112 11.606 1.00 98.44 87 ILE A C 1
ATOM 699 O O . ILE A 1 87 ? -1.599 0.722 11.990 1.00 98.44 87 ILE A O 1
ATOM 703 N N . SER A 1 88 ? -0.272 -1.044 12.415 1.00 98.56 88 SER A N 1
ATOM 704 C CA . SER A 1 88 ? -0.645 -1.111 13.829 1.00 98.56 88 SER A CA 1
ATOM 705 C C . SER A 1 88 ? -0.144 0.108 14.599 1.00 98.56 88 SER A C 1
ATOM 707 O O . S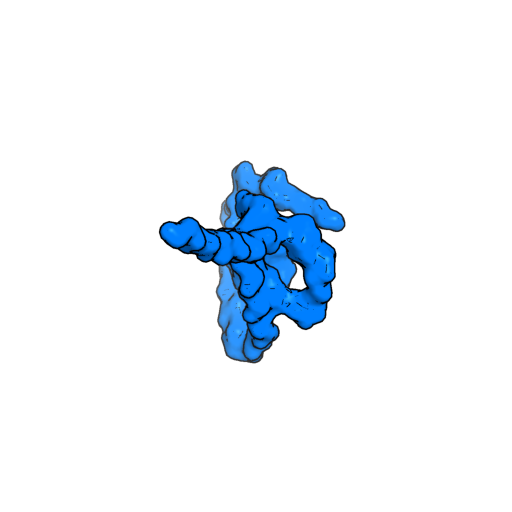ER A 1 88 ? 0.845 0.745 14.225 1.00 98.56 88 SER A O 1
ATOM 709 N N . LYS A 1 89 ? -0.809 0.412 15.714 1.00 98.50 89 LYS A N 1
ATOM 710 C CA . LYS A 1 89 ? -0.488 1.548 16.582 1.00 98.50 89 LYS A CA 1
ATOM 711 C C . LYS A 1 89 ? 0.978 1.559 17.023 1.00 98.50 89 LYS A C 1
ATOM 713 O O . LYS A 1 89 ? 1.591 2.619 17.093 1.00 98.50 89 LYS A O 1
ATOM 718 N N . GLU A 1 90 ? 1.554 0.389 17.281 1.00 98.56 90 GLU A N 1
ATOM 719 C CA . GLU A 1 90 ? 2.945 0.218 17.719 1.00 98.56 90 GLU A CA 1
ATOM 720 C C . GLU A 1 90 ? 3.965 0.532 16.618 1.00 98.56 90 GLU A C 1
ATOM 722 O O . GLU A 1 90 ? 5.141 0.722 16.915 1.00 98.56 90 GLU A O 1
ATOM 727 N N . ARG A 1 91 ? 3.531 0.566 15.352 1.00 98.12 91 ARG A N 1
ATOM 728 C CA . ARG A 1 91 ? 4.390 0.747 14.178 1.00 98.12 91 ARG A CA 1
ATOM 729 C C . ARG A 1 91 ? 4.154 2.063 13.447 1.00 98.12 91 ARG A C 1
ATOM 731 O O . ARG A 1 91 ? 4.735 2.260 12.388 1.00 98.12 91 ARG A O 1
ATOM 738 N N . LEU A 1 92 ? 3.342 2.977 13.979 1.00 97.25 92 LEU A N 1
ATOM 739 C CA . LEU A 1 92 ? 3.041 4.249 13.303 1.00 97.25 92 LEU A CA 1
ATOM 740 C C . LEU A 1 92 ? 4.290 5.100 13.022 1.00 97.25 92 LEU A C 1
ATOM 742 O O . LEU A 1 92 ? 4.280 5.919 12.112 1.00 97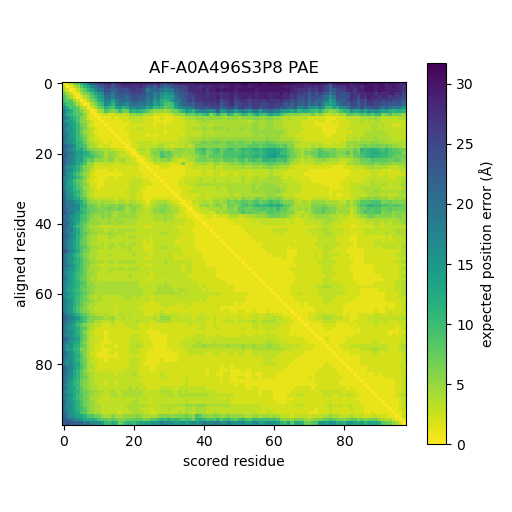.25 92 LEU A O 1
ATOM 746 N N . ASN A 1 93 ? 5.389 4.871 13.743 1.00 97.12 93 ASN A N 1
ATOM 747 C CA . ASN A 1 93 ? 6.671 5.541 13.524 1.00 97.12 93 ASN A CA 1
ATOM 748 C C . ASN A 1 93 ? 7.373 5.170 12.202 1.00 97.12 93 ASN A C 1
ATOM 750 O O . ASN A 1 93 ? 8.375 5.799 11.879 1.00 97.12 93 ASN A O 1
ATOM 754 N N . ILE A 1 94 ? 6.909 4.145 11.476 1.00 96.50 94 ILE A N 1
ATOM 755 C CA . ILE A 1 94 ? 7.454 3.797 10.151 1.00 96.50 94 ILE A CA 1
ATOM 756 C C . ILE A 1 94 ? 6.875 4.670 9.033 1.00 96.50 94 ILE A C 1
ATOM 758 O O . ILE A 1 94 ? 7.355 4.606 7.906 1.00 96.50 94 ILE A O 1
ATOM 762 N N . ILE A 1 95 ? 5.818 5.431 9.325 1.00 96.00 95 ILE A N 1
ATOM 763 C CA . ILE A 1 95 ? 5.180 6.324 8.364 1.00 96.00 95 ILE A CA 1
ATOM 764 C C . ILE A 1 95 ? 6.031 7.588 8.276 1.00 96.00 95 ILE A C 1
ATOM 766 O O . ILE A 1 95 ? 6.316 8.229 9.288 1.00 96.00 95 ILE A O 1
ATOM 770 N N . THR A 1 96 ? 6.427 7.942 7.061 1.00 93.44 96 THR A N 1
ATOM 771 C CA . THR A 1 96 ? 7.239 9.124 6.774 1.00 93.44 96 THR A CA 1
ATOM 772 C C . THR A 1 96 ? 6.500 10.030 5.802 1.00 93.44 96 THR A C 1
ATOM 774 O O . THR A 1 96 ? 5.906 9.546 4.840 1.00 93.44 96 THR A O 1
ATOM 777 N N . GLU A 1 97 ? 6.566 11.339 6.032 1.00 86.88 97 GLU A N 1
ATOM 778 C CA . GLU A 1 97 ? 6.172 12.332 5.028 1.00 86.88 97 GLU A CA 1
ATOM 779 C C . GLU A 1 97 ? 7.226 12.377 3.915 1.00 86.88 97 GLU A C 1
ATOM 781 O O . GLU A 1 97 ? 8.411 12.128 4.169 1.00 86.88 97 GLU A O 1
ATOM 786 N N . ARG A 1 98 ? 6.782 12.682 2.694 1.00 69.81 98 ARG A N 1
ATOM 787 C CA . ARG A 1 98 ? 7.645 12.819 1.517 1.00 69.81 98 ARG A CA 1
ATOM 788 C C . ARG A 1 98 ? 7.885 14.285 1.183 1.00 69.81 98 ARG A C 1
ATOM 790 O O . ARG A 1 98 ? 6.911 15.066 1.253 1.00 69.81 98 ARG A O 1
#

Foldseek 3Di:
DDDDDPDDQFAFVVNVVPDDPVWDWWFDQRDIDTDDDDDPVVVVVLVVVQVVVQVVCVVVVFFHKDAPPDWDDPDRRGIHGHGIDGDGPVRPVVDDDD

Mean predicted aligned error: 5.4 Å

Nearest PDB structures (foldseek):
  6okh-assembly1_B  TM=9.749E-01  e=3.557E-08  Leptospira borgpetersenii serovar Hardjo-bovis str. JB197
  1wdj-assembly1_C  TM=8.240E-01  e=6.098E-03  Thermus thermophilus
  3ot2-assembly1_B  TM=8.650E-01  e=1.973E-02  Trichormus variabilis ATCC 29413
  1wdj-assembly1_B  TM=7.658E-01  e=1.942E-01  Thermus thermophilus

Solvent-accessible surface area (backbone atoms only — not comparable to full-atom values): 6043 Å² total; per-residue (Å²): 133,85,80,81,77,82,74,76,82,66,50,36,53,75,57,54,72,72,55,66,87,91,56,50,66,29,30,56,92,11,42,83,42,80,50,75,83,80,53,69,73,54,50,54,52,49,53,54,51,49,49,58,51,38,51,54,31,55,79,67,67,46,37,51,66,52,52,52,90,47,86,45,75,82,46,61,33,29,33,39,55,57,66,64,46,76,44,44,55,94,50,56,84,75,67,74,90,132

Sequence (98 aa):
MGTAVKRSIKFTYEDYLHFSNDKRYEIIDGEIYMVPSPGEAHQDVCANLAFVLRVFVKENALGEVYFAPLDVVFSEIDVVQPDIMFISKERLNIITER

pLDDT: mean 91.55, std 11.58, range [43.31, 98.75]